Protein AF-A0A2E8C998-F1 (afdb_monomer_lite)

Sequence (65 aa):
MSVHHNTREYLESLIVHLRNNHGLRKRSLVMADREEGGYLFFLYQACNPQWILEFQFTPESPEEE

Radius of gyration: 12.56 Å; chains: 1; bounding box: 20×40×27 Å

pLDDT: mean 86.84, std 9.85, range [52.75, 96.12]

Secondary structure (DSSP, 8-state):
-EEEES-HHHHHHHHHHHHHHH---S----EE-SSSSSEEEE--S---THHHHS-----------

Foldseek 3Di:
DKDFDQDQVLVVVLCVQCCVPVVQPDPWDWDFDPPPTHIMTDRPDDDDVVSVVPDDDDPPPPPPD

Structure (mmCIF, N/CA/C/O backbone):
data_AF-A0A2E8C998-F1
#
_entry.id   AF-A0A2E8C998-F1
#
loop_
_atom_site.group_PDB
_atom_site.id
_atom_site.type_symbol
_atom_site.label_atom_id
_atom_site.label_alt_id
_atom_site.label_comp_id
_atom_site.label_asym_id
_atom_site.label_entity_id
_atom_site.label_seq_id
_atom_site.pdbx_PDB_ins_code
_atom_site.Cartn_x
_atom_site.Cartn_y
_atom_site.Cartn_z
_atom_site.occupancy
_atom_site.B_iso_or_equiv
_atom_site.auth_seq_id
_atom_site.auth_comp_id
_atom_site.auth_asym_id
_atom_site.auth_atom_id
_atom_site.pdbx_PDB_model_num
ATOM 1 N N . MET A 1 1 ? 0.245 9.813 -0.368 1.00 85.00 1 MET A N 1
ATOM 2 C CA . MET A 1 1 ? 1.463 8.976 -0.363 1.00 85.00 1 MET A CA 1
ATOM 3 C C . MET A 1 1 ? 1.235 7.828 -1.329 1.00 85.00 1 MET A C 1
ATOM 5 O O . MET A 1 1 ? 0.139 7.270 -1.301 1.00 85.00 1 MET A O 1
ATOM 9 N N . SER A 1 2 ? 2.201 7.521 -2.190 1.00 89.94 2 SER A N 1
ATOM 10 C CA . SER A 1 2 ? 2.212 6.310 -3.020 1.00 89.94 2 SER A CA 1
ATOM 11 C C . SER A 1 2 ? 3.205 5.299 -2.450 1.00 89.94 2 SER A C 1
ATOM 13 O O . SER A 1 2 ? 4.168 5.678 -1.783 1.00 89.94 2 SER A O 1
ATOM 15 N N . VAL A 1 3 ? 2.941 4.017 -2.683 1.00 91.38 3 VAL A N 1
ATOM 16 C CA . VAL A 1 3 ? 3.850 2.910 -2.362 1.00 91.38 3 VAL A CA 1
ATOM 17 C C . VAL A 1 3 ? 4.124 2.171 -3.662 1.00 91.38 3 VAL A C 1
ATOM 19 O O . VAL A 1 3 ? 3.168 1.797 -4.340 1.00 91.38 3 VAL A O 1
ATOM 22 N N . HIS A 1 4 ? 5.402 1.993 -3.995 1.00 94.50 4 HIS A N 1
ATOM 23 C CA . HIS A 1 4 ? 5.868 1.396 -5.246 1.00 94.50 4 HIS A CA 1
ATOM 24 C C . HIS A 1 4 ? 6.547 0.056 -4.955 1.00 94.50 4 HIS A C 1
ATOM 26 O O . HIS A 1 4 ? 7.229 -0.086 -3.937 1.00 94.50 4 HIS A O 1
ATOM 32 N N . HIS A 1 5 ? 6.346 -0.929 -5.828 1.00 94.06 5 HIS A N 1
ATOM 33 C CA . HIS A 1 5 ? 7.035 -2.216 -5.776 1.00 94.06 5 HIS A CA 1
ATOM 34 C C . HIS A 1 5 ? 7.006 -2.900 -7.150 1.00 94.06 5 HIS A C 1
ATOM 36 O O . HIS A 1 5 ? 6.074 -2.722 -7.933 1.00 94.06 5 HIS A O 1
ATOM 42 N N . ASN A 1 6 ? 8.000 -3.742 -7.431 1.00 93.69 6 ASN A N 1
ATOM 43 C CA . ASN A 1 6 ? 8.127 -4.415 -8.730 1.00 93.69 6 ASN A CA 1
ATOM 44 C C . ASN A 1 6 ? 7.074 -5.516 -8.947 1.00 93.69 6 ASN A C 1
ATOM 46 O O . ASN A 1 6 ? 6.723 -5.836 -10.078 1.00 93.69 6 ASN A O 1
ATOM 50 N N . THR A 1 7 ? 6.559 -6.078 -7.856 1.00 93.44 7 THR A N 1
ATOM 51 C CA . THR A 1 7 ? 5.615 -7.205 -7.841 1.00 93.44 7 THR A CA 1
ATOM 52 C C . THR A 1 7 ? 4.229 -6.738 -7.414 1.00 93.44 7 THR A C 1
ATOM 54 O O . THR A 1 7 ? 4.092 -6.091 -6.371 1.00 93.44 7 THR A O 1
ATOM 57 N N . ARG A 1 8 ? 3.198 -7.099 -8.186 1.00 93.75 8 ARG A N 1
ATOM 58 C CA . ARG A 1 8 ? 1.800 -6.744 -7.903 1.00 93.75 8 ARG A CA 1
ATOM 59 C C . ARG A 1 8 ? 1.297 -7.446 -6.643 1.00 93.75 8 ARG A C 1
ATOM 61 O O . ARG A 1 8 ? 0.681 -6.807 -5.794 1.00 93.75 8 ARG A O 1
ATOM 68 N N . GLU A 1 9 ? 1.610 -8.730 -6.509 1.00 93.62 9 GLU A N 1
ATOM 69 C CA . GLU A 1 9 ? 1.194 -9.605 -5.411 1.00 93.62 9 GLU A CA 1
ATOM 70 C C . GLU A 1 9 ? 1.670 -9.080 -4.052 1.00 93.62 9 GLU A C 1
ATOM 72 O O . GLU A 1 9 ? 0.922 -9.105 -3.073 1.00 93.62 9 GLU A O 1
ATOM 77 N N . TYR A 1 10 ? 2.884 -8.521 -4.007 1.00 93.88 10 TYR A N 1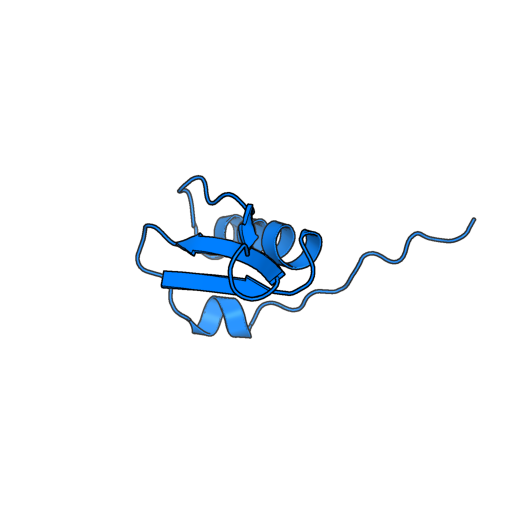
ATOM 78 C CA . TYR A 1 10 ? 3.421 -7.856 -2.820 1.00 93.88 10 TYR A CA 1
ATOM 79 C C . TYR A 1 10 ? 2.517 -6.705 -2.368 1.00 93.88 10 TYR A C 1
ATOM 81 O O . TYR A 1 10 ? 2.148 -6.615 -1.198 1.00 93.88 10 TYR A O 1
ATOM 89 N N . LEU A 1 11 ? 2.130 -5.826 -3.298 1.00 94.19 11 LEU A N 1
ATOM 90 C CA . LEU A 1 11 ? 1.315 -4.651 -2.990 1.00 94.19 11 LEU A CA 1
ATOM 91 C C . LEU A 1 11 ? -0.117 -5.027 -2.612 1.00 94.19 11 LEU A C 1
ATOM 93 O O . LEU A 1 11 ? -0.683 -4.422 -1.703 1.00 94.19 11 LEU A O 1
ATOM 97 N N . GLU A 1 12 ? -0.702 -6.024 -3.276 1.00 93.56 12 GLU A N 1
ATOM 98 C CA . GLU A 1 12 ? -2.025 -6.537 -2.911 1.00 93.56 12 GLU A CA 1
ATOM 99 C C . GLU A 1 12 ? -2.006 -7.149 -1.503 1.00 93.56 12 GLU A C 1
ATOM 101 O O . GLU A 1 12 ? -2.868 -6.828 -0.6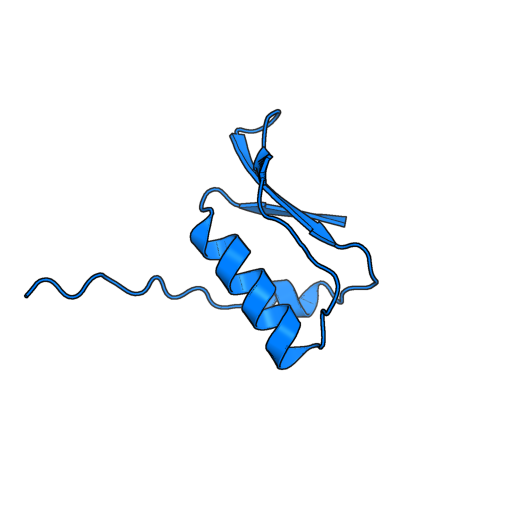79 1.00 93.56 12 GLU A O 1
ATOM 106 N N . SER A 1 13 ? -0.971 -7.929 -1.180 1.00 93.75 13 SER A N 1
ATOM 107 C CA . SER A 1 13 ? -0.773 -8.512 0.153 1.00 93.75 13 SER A CA 1
ATOM 108 C C . SER A 1 13 ? -0.553 -7.439 1.224 1.00 93.75 13 SER A C 1
ATOM 110 O O . SER A 1 13 ? -1.153 -7.503 2.299 1.00 93.75 13 SER A O 1
ATOM 112 N N . LEU A 1 14 ? 0.225 -6.397 0.915 1.00 93.25 14 LEU A N 1
ATOM 113 C CA . LEU A 1 14 ? 0.429 -5.250 1.800 1.00 93.25 14 LEU A CA 1
ATOM 114 C C . LEU A 1 14 ? -0.889 -4.508 2.077 1.00 93.25 14 LEU A C 1
ATOM 116 O O . LEU A 1 14 ? -1.179 -4.175 3.226 1.00 93.25 14 LEU A O 1
ATOM 120 N N . ILE A 1 15 ? -1.728 -4.278 1.060 1.00 92.44 15 ILE A N 1
ATOM 121 C CA . ILE A 1 15 ? -3.051 -3.654 1.247 1.00 92.44 15 ILE A CA 1
ATOM 122 C C . ILE A 1 15 ? -3.910 -4.491 2.201 1.00 92.44 15 ILE A C 1
ATOM 124 O O . ILE A 1 15 ? -4.561 -3.935 3.090 1.00 92.44 15 ILE A O 1
ATOM 128 N N . VAL A 1 16 ? -3.908 -5.817 2.043 1.00 91.62 16 VAL A N 1
ATOM 129 C CA . VAL A 1 16 ? -4.644 -6.730 2.929 1.00 91.62 16 VAL A CA 1
ATOM 130 C C . VAL A 1 16 ? -4.100 -6.663 4.356 1.00 91.62 16 VAL A C 1
ATOM 132 O O . VAL A 1 16 ? -4.892 -6.526 5.291 1.00 91.62 16 VAL A O 1
ATOM 135 N N . HIS A 1 17 ? -2.778 -6.685 4.534 1.00 92.25 17 HIS A N 1
ATOM 136 C CA . HIS A 1 17 ? -2.135 -6.554 5.841 1.00 92.25 17 HIS A CA 1
ATOM 137 C C . HIS A 1 17 ? -2.526 -5.244 6.540 1.00 92.25 17 HIS A C 1
ATOM 139 O O . HIS A 1 17 ? -2.992 -5.268 7.681 1.00 92.25 17 HIS A O 1
ATOM 145 N N . LEU A 1 18 ? -2.426 -4.109 5.840 1.00 91.69 18 LEU A N 1
ATOM 146 C CA . LEU A 1 18 ? -2.798 -2.793 6.368 1.00 91.69 18 LEU A CA 1
ATOM 147 C C . LEU A 1 18 ? -4.291 -2.711 6.708 1.00 91.69 18 LEU A C 1
ATOM 149 O O . LEU A 1 18 ? -4.679 -2.111 7.715 1.00 91.69 18 LEU A O 1
ATOM 153 N N . ARG A 1 19 ? -5.150 -3.322 5.887 1.00 91.00 19 ARG A N 1
ATOM 154 C CA . ARG A 1 19 ? -6.593 -3.379 6.139 1.00 91.00 19 ARG A CA 1
ATOM 155 C C . ARG A 1 19 ? -6.911 -4.180 7.397 1.00 91.00 19 ARG A C 1
ATOM 157 O O . ARG A 1 19 ? -7.710 -3.718 8.211 1.00 91.00 19 ARG A O 1
ATOM 164 N N . ASN A 1 20 ? -6.302 -5.353 7.539 1.00 91.69 20 ASN A N 1
ATOM 165 C CA . ASN A 1 20 ? -6.626 -6.306 8.596 1.00 91.69 20 ASN A CA 1
ATOM 166 C C . ASN A 1 20 ? -6.026 -5.900 9.951 1.00 91.69 20 ASN A C 1
ATOM 168 O O . ASN A 1 20 ? -6.715 -6.007 10.960 1.00 91.69 20 ASN A O 1
ATOM 172 N N . ASN A 1 21 ? -4.789 -5.393 9.976 1.00 91.44 21 ASN A N 1
ATOM 173 C CA . ASN A 1 21 ? -4.083 -5.068 11.223 1.00 91.44 21 ASN A CA 1
ATOM 174 C C . ASN A 1 21 ? -4.265 -3.611 11.666 1.00 91.44 21 ASN A C 1
ATOM 176 O O . ASN A 1 21 ? -4.306 -3.331 12.861 1.00 91.44 21 ASN A O 1
ATOM 180 N N . HIS A 1 22 ? -4.412 -2.678 10.720 1.00 90.31 22 HIS A N 1
ATOM 181 C CA . HIS A 1 22 ? -4.430 -1.238 11.015 1.00 90.31 22 HIS A CA 1
ATOM 182 C C . HIS A 1 22 ? -5.722 -0.537 10.579 1.00 90.31 22 HIS A C 1
ATOM 184 O O . HIS A 1 22 ? -5.836 0.685 10.665 1.00 90.31 22 HIS A O 1
ATOM 190 N N . GLY A 1 23 ? -6.725 -1.291 10.114 1.00 87.62 23 GLY A N 1
ATOM 191 C CA . GLY A 1 23 ? -8.040 -0.747 9.776 1.00 87.62 23 GLY A CA 1
ATOM 192 C C . GLY A 1 23 ? -8.044 0.127 8.521 1.00 87.62 23 GLY A C 1
ATOM 193 O O . GLY A 1 23 ? -8.907 0.999 8.373 1.00 87.62 23 GLY A O 1
ATOM 194 N N . LEU A 1 24 ? -7.104 -0.088 7.595 1.00 87.38 24 LEU A N 1
ATOM 195 C CA . LEU A 1 24 ? -7.039 0.657 6.342 1.00 87.38 24 LEU A CA 1
ATOM 196 C C . LEU A 1 24 ? -8.229 0.295 5.416 1.00 87.38 24 LEU A C 1
ATOM 198 O O . LEU A 1 24 ? -8.151 -0.623 4.609 1.00 87.38 24 LEU A O 1
ATOM 202 N N . ARG A 1 25 ? -9.368 0.993 5.553 1.00 78.81 25 ARG A N 1
ATOM 203 C CA . ARG A 1 25 ? -10.643 0.643 4.877 1.00 78.81 25 ARG A CA 1
ATOM 204 C C . ARG A 1 25 ? -10.858 1.238 3.482 1.00 78.81 25 ARG A C 1
ATOM 206 O O . ARG A 1 25 ? -11.763 0.796 2.774 1.00 78.81 25 ARG A O 1
ATOM 213 N N . LYS A 1 26 ? -10.104 2.267 3.086 1.00 77.31 26 LYS A N 1
ATOM 214 C CA . LYS A 1 26 ? -10.263 2.865 1.748 1.00 77.31 26 LYS A CA 1
ATOM 215 C C 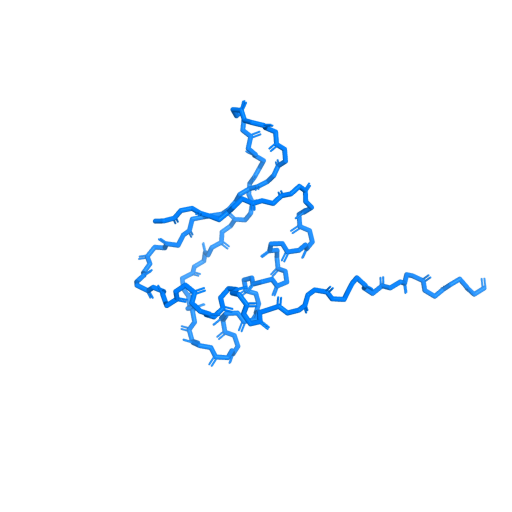. LYS A 1 26 ? -9.821 1.863 0.674 1.00 77.31 26 LYS A C 1
ATOM 217 O O . LYS A 1 26 ? -8.873 1.115 0.885 1.00 77.31 26 LYS A O 1
ATOM 222 N N . ARG A 1 27 ? -10.521 1.853 -0.467 1.00 76.81 27 ARG A N 1
ATOM 223 C CA . ARG A 1 27 ? -10.259 0.947 -1.599 1.00 76.81 27 ARG A CA 1
ATOM 224 C C . ARG A 1 27 ? -8.966 1.348 -2.320 1.00 76.81 27 ARG A C 1
ATOM 226 O O . ARG A 1 27 ? -9.017 1.982 -3.369 1.00 76.81 27 ARG A O 1
ATOM 233 N N . SER A 1 28 ? -7.818 1.033 -1.726 1.00 86.75 28 SER A N 1
ATOM 234 C CA . SER A 1 28 ? -6.528 1.102 -2.413 1.00 86.75 28 SER A CA 1
ATOM 235 C C . SER A 1 28 ? -6.543 0.129 -3.592 1.00 86.75 28 SER A C 1
ATOM 237 O O . SER A 1 28 ? -7.002 -1.004 -3.449 1.00 86.75 28 SER A O 1
ATOM 239 N N . LEU A 1 29 ? -6.066 0.576 -4.752 1.00 90.69 29 LEU A N 1
ATOM 240 C CA . LEU A 1 29 ? -5.997 -0.223 -5.973 1.00 90.69 29 LEU A CA 1
ATOM 241 C C . LEU A 1 29 ? -4.556 -0.246 -6.473 1.00 90.69 29 LEU A C 1
ATOM 243 O O . LEU A 1 29 ? -3.956 0.816 -6.644 1.00 90.69 29 LEU A O 1
ATOM 247 N N . VAL A 1 30 ? -4.035 -1.446 -6.732 1.00 94.38 30 VAL A N 1
ATOM 248 C CA . VAL A 1 30 ? -2.723 -1.624 -7.360 1.00 94.38 30 VAL A CA 1
ATOM 249 C C . VAL A 1 30 ? -2.839 -1.398 -8.865 1.00 94.38 30 VAL A C 1
ATOM 251 O O . VAL A 1 30 ? -3.623 -2.067 -9.549 1.00 94.38 30 VAL A O 1
ATOM 254 N N . MET A 1 31 ? -2.040 -0.473 -9.383 1.00 94.81 31 MET A N 1
ATOM 255 C CA . MET A 1 31 ? -1.954 -0.113 -10.798 1.00 94.81 31 MET A CA 1
ATOM 256 C C . MET A 1 31 ? -0.506 -0.197 -11.283 1.00 94.81 31 MET A C 1
ATOM 258 O O . MET A 1 31 ? 0.416 -0.116 -10.478 1.00 94.81 31 MET A O 1
ATOM 262 N N . ALA A 1 32 ? -0.308 -0.390 -12.586 1.00 95.19 32 ALA A N 1
ATOM 263 C CA . ALA A 1 32 ? 1.028 -0.366 -13.174 1.00 95.19 32 ALA A CA 1
ATOM 264 C C . ALA A 1 32 ? 1.610 1.053 -13.107 1.00 95.19 32 ALA A C 1
ATOM 266 O O . ALA A 1 32 ? 0.916 2.019 -13.447 1.00 95.19 32 ALA A O 1
ATOM 267 N N . ASP A 1 33 ? 2.866 1.157 -12.686 1.00 94.31 33 ASP A N 1
ATOM 268 C CA . ASP A 1 33 ? 3.622 2.403 -12.739 1.00 94.31 33 ASP A CA 1
ATOM 269 C C . ASP A 1 33 ? 4.052 2.660 -14.189 1.00 94.31 33 ASP A C 1
ATOM 271 O O . ASP A 1 33 ? 4.661 1.806 -14.837 1.00 94.31 33 ASP A O 1
ATOM 275 N N . ARG A 1 34 ? 3.668 3.820 -14.725 1.00 87.88 34 ARG A N 1
ATOM 276 C CA . ARG A 1 34 ? 3.932 4.194 -16.120 1.00 87.88 34 ARG A CA 1
ATOM 277 C C . ARG A 1 34 ? 5.223 4.990 -16.292 1.00 87.88 34 ARG A C 1
ATOM 279 O O . ARG A 1 34 ? 5.624 5.193 -17.434 1.00 87.88 34 ARG A O 1
ATOM 286 N N . GLU A 1 35 ? 5.825 5.461 -15.205 1.00 87.94 35 GLU A N 1
ATOM 287 C CA . GLU A 1 35 ? 7.027 6.296 -15.233 1.00 87.94 35 GLU A CA 1
ATOM 288 C C . GLU A 1 35 ? 8.276 5.449 -14.986 1.00 87.94 35 GLU A C 1
ATOM 290 O O . GLU A 1 35 ? 9.201 5.470 -15.796 1.00 87.94 35 GLU A O 1
ATOM 295 N N . GLU A 1 36 ? 8.279 4.658 -13.912 1.00 82.56 36 GLU A N 1
ATOM 296 C CA . GLU A 1 36 ? 9.456 3.882 -13.486 1.00 82.56 36 GLU A CA 1
ATOM 297 C C . GLU A 1 36 ? 9.342 2.380 -13.808 1.00 82.56 36 GLU A C 1
ATOM 299 O O . GLU A 1 36 ? 10.333 1.649 -13.774 1.00 82.56 36 GLU A O 1
ATOM 304 N N . GLY A 1 37 ? 8.144 1.918 -14.184 1.00 87.56 37 GLY A N 1
ATOM 305 C CA . GLY A 1 37 ? 7.827 0.498 -14.329 1.00 87.56 37 GLY A CA 1
ATOM 306 C C . GLY A 1 37 ? 7.501 -0.178 -12.990 1.00 87.56 37 GLY A C 1
ATOM 307 O O . GLY A 1 37 ? 7.669 0.389 -11.915 1.00 87.56 37 GLY A O 1
ATOM 308 N N . GLY A 1 38 ? 6.975 -1.405 -13.046 1.00 93.19 38 GLY A N 1
ATOM 309 C CA . GLY A 1 38 ? 6.453 -2.096 -11.861 1.00 93.19 38 GLY A CA 1
ATOM 310 C C . GLY A 1 38 ? 5.027 -1.663 -11.513 1.00 93.19 38 GLY A C 1
ATOM 311 O O . GLY A 1 38 ? 4.194 -1.450 -12.401 1.00 93.19 38 GLY A O 1
ATOM 312 N N . TYR A 1 39 ? 4.716 -1.576 -10.219 1.00 96.12 39 TYR A N 1
ATOM 313 C CA . TYR A 1 39 ? 3.371 -1.308 -9.719 1.00 96.12 39 TYR A CA 1
ATOM 314 C C . TYR A 1 39 ? 3.379 -0.324 -8.551 1.00 96.12 39 TYR A C 1
ATOM 316 O O . TYR A 1 39 ? 4.342 -0.228 -7.792 1.00 96.12 39 TYR A O 1
ATOM 324 N N . LEU A 1 40 ? 2.254 0.359 -8.364 1.00 94.94 40 LEU A N 1
ATOM 325 C CA . LEU A 1 40 ? 2.027 1.246 -7.233 1.00 94.94 40 LEU A CA 1
ATOM 326 C C . LEU A 1 40 ? 0.577 1.203 -6.757 1.00 94.94 40 LEU A C 1
ATOM 328 O O . LEU A 1 40 ? -0.337 0.828 -7.496 1.00 94.94 40 LEU A O 1
ATOM 332 N N . PHE A 1 41 ? 0.343 1.656 -5.530 1.00 94.12 41 PHE A N 1
ATOM 333 C CA . PHE A 1 41 ? -0.985 2.084 -5.090 1.00 94.12 41 PHE A CA 1
ATOM 334 C C . PHE A 1 41 ? -0.905 3.367 -4.264 1.00 94.12 41 PHE A 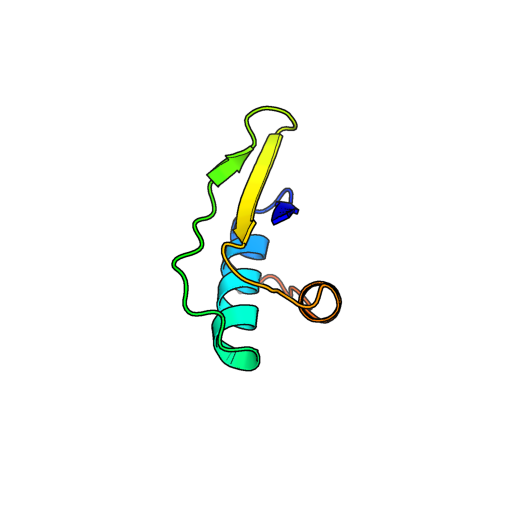C 1
ATOM 336 O O . PHE A 1 41 ? 0.136 3.717 -3.704 1.00 94.12 41 PHE A O 1
ATOM 343 N N . PHE A 1 42 ? -2.038 4.062 -4.155 1.00 91.38 42 PHE A N 1
ATOM 344 C CA . PHE A 1 42 ? -2.154 5.287 -3.367 1.00 91.38 42 PHE A CA 1
ATOM 345 C C . PHE A 1 42 ? -2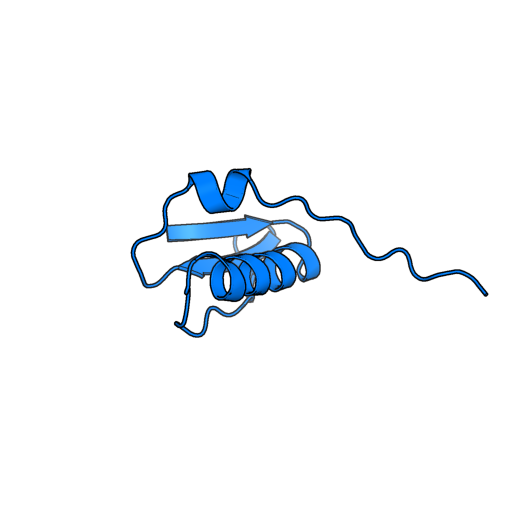.825 5.049 -2.016 1.00 91.38 42 PHE A C 1
ATOM 347 O O . PHE A 1 42 ? -3.869 4.403 -1.913 1.00 91.38 42 PHE A O 1
ATOM 354 N N . LEU A 1 43 ? -2.250 5.656 -0.979 1.00 88.75 43 LEU A N 1
ATOM 355 C CA . LEU A 1 43 ? -2.837 5.768 0.351 1.00 88.75 43 LEU A CA 1
ATOM 356 C C . LEU A 1 43 ? -3.602 7.092 0.461 1.00 88.75 43 LEU A C 1
ATOM 358 O O . LEU A 1 43 ? -3.016 8.176 0.437 1.00 88.75 43 LEU A O 1
ATOM 362 N N . TYR A 1 44 ? -4.924 6.989 0.607 1.00 85.88 44 TYR A N 1
ATOM 363 C CA . TYR A 1 44 ? -5.854 8.124 0.703 1.00 85.88 44 TYR A CA 1
ATOM 364 C C . TYR A 1 44 ? -6.144 8.578 2.144 1.00 85.88 44 TYR A C 1
ATOM 366 O O . TYR A 1 44 ? -7.061 9.372 2.376 1.00 85.88 44 TYR A O 1
ATOM 374 N N . GLN A 1 45 ? -5.457 8.013 3.131 1.00 84.88 45 GLN A N 1
ATOM 375 C CA . GLN A 1 45 ? -5.583 8.377 4.541 1.00 84.88 45 GLN A CA 1
ATOM 376 C C . GLN A 1 45 ? -4.214 8.347 5.212 1.00 84.88 45 GLN A C 1
ATOM 378 O O . GLN A 1 45 ? -3.266 7.800 4.647 1.00 84.88 45 GLN A O 1
ATOM 383 N N . ALA A 1 46 ? -4.127 8.935 6.405 1.00 85.19 46 ALA A N 1
ATOM 384 C CA . ALA A 1 46 ? -2.918 8.874 7.209 1.00 85.19 46 ALA A CA 1
ATOM 385 C C . ALA A 1 46 ? -2.534 7.407 7.458 1.00 85.19 46 ALA A C 1
ATOM 387 O O . ALA A 1 46 ? -3.366 6.594 7.860 1.00 85.19 46 ALA A O 1
ATOM 388 N N . CYS A 1 47 ? -1.278 7.083 7.181 1.00 86.19 47 CYS A N 1
ATOM 389 C CA . CYS A 1 47 ? -0.695 5.767 7.379 1.00 86.19 47 CYS A CA 1
ATOM 390 C C . CYS A 1 47 ? 0.625 5.972 8.108 1.00 86.19 47 CYS A C 1
ATOM 392 O O . CYS A 1 47 ? 1.410 6.834 7.706 1.00 86.19 47 CYS A O 1
ATOM 394 N N . ASN A 1 48 ? 0.870 5.205 9.168 1.00 89.69 48 ASN A N 1
ATOM 395 C CA . ASN A 1 48 ? 2.191 5.195 9.777 1.00 89.69 48 ASN A CA 1
ATOM 396 C C . ASN A 1 48 ? 3.134 4.421 8.838 1.00 89.69 48 ASN A C 1
ATOM 398 O O . ASN A 1 4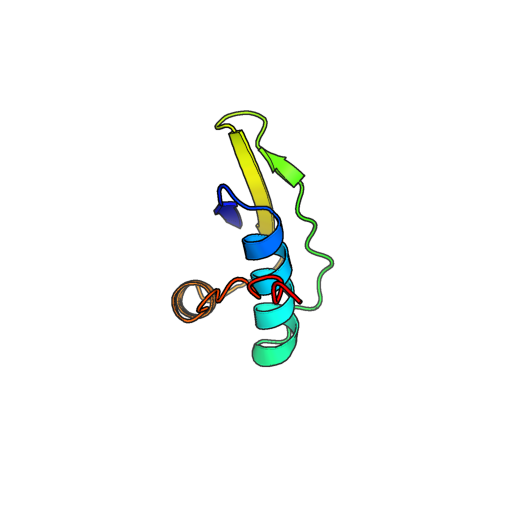8 ? 2.830 3.269 8.520 1.00 89.69 48 ASN A O 1
ATOM 402 N N . PRO A 1 49 ? 4.248 5.011 8.370 1.00 88.50 49 PRO A N 1
ATOM 403 C CA . PRO A 1 49 ? 5.182 4.312 7.489 1.00 88.50 49 PRO A CA 1
ATOM 404 C C . PRO A 1 49 ? 5.781 3.051 8.129 1.00 88.50 49 PRO A C 1
ATOM 406 O O . PRO A 1 49 ? 6.138 2.129 7.403 1.00 88.50 49 PRO A O 1
ATOM 409 N N . GLN A 1 50 ? 5.839 2.966 9.465 1.00 90.44 50 GLN A N 1
ATOM 410 C CA . GLN A 1 50 ? 6.315 1.770 10.172 1.00 90.44 50 GLN A CA 1
ATOM 411 C C . GLN A 1 50 ? 5.494 0.519 9.827 1.00 90.44 50 GLN A C 1
ATOM 413 O O . GLN A 1 50 ? 6.078 -0.536 9.629 1.00 90.44 50 GLN A O 1
ATOM 418 N N . TRP A 1 51 ? 4.178 0.641 9.619 1.00 90.81 51 TRP A N 1
ATOM 419 C CA . TRP A 1 51 ? 3.318 -0.499 9.261 1.00 90.81 51 TRP A CA 1
ATOM 420 C C . TRP A 1 51 ? 3.680 -1.130 7.913 1.00 90.81 51 TRP A C 1
ATOM 422 O O . TRP A 1 51 ? 3.412 -2.300 7.668 1.00 90.81 51 TRP A O 1
ATOM 432 N N . ILE A 1 52 ? 4.272 -0.341 7.012 1.00 89.75 52 ILE A N 1
ATOM 433 C CA . ILE A 1 52 ? 4.758 -0.828 5.719 1.00 89.75 52 ILE A CA 1
ATOM 434 C C . ILE A 1 52 ? 6.102 -1.541 5.904 1.00 89.75 52 ILE A C 1
ATOM 436 O O . ILE A 1 52 ? 6.350 -2.542 5.244 1.00 89.75 52 ILE A O 1
ATOM 440 N N . LEU A 1 53 ? 6.955 -1.038 6.802 1.00 88.44 53 LEU A N 1
ATOM 441 C CA . LEU A 1 53 ? 8.267 -1.620 7.105 1.00 88.44 53 LEU A CA 1
ATOM 442 C C . LEU A 1 53 ? 8.164 -2.935 7.894 1.00 88.44 53 LEU A C 1
ATOM 444 O O . LEU A 1 53 ? 9.025 -3.796 7.753 1.00 88.44 53 LEU A O 1
ATOM 448 N N . GLU A 1 54 ? 7.124 -3.092 8.713 1.00 88.81 54 GLU A N 1
ATOM 449 C CA . GLU A 1 54 ? 6.842 -4.318 9.474 1.00 88.81 54 GLU A CA 1
ATOM 450 C C . GLU A 1 54 ? 6.292 -5.454 8.597 1.00 88.81 54 GLU A C 1
ATOM 452 O O . GLU A 1 54 ? 6.340 -6.623 8.989 1.00 88.81 54 GLU A O 1
ATOM 457 N N . PHE A 1 55 ? 5.767 -5.132 7.411 1.00 90.19 55 PHE A N 1
ATOM 458 C CA . PHE A 1 55 ? 5.180 -6.115 6.513 1.00 90.19 55 PHE A CA 1
ATOM 459 C C . PHE A 1 55 ? 6.255 -7.038 5.929 1.00 90.19 55 PHE A C 1
ATOM 461 O O . PHE A 1 55 ? 7.111 -6.621 5.152 1.00 90.19 55 PHE A O 1
ATOM 468 N N . GLN A 1 56 ? 6.171 -8.323 6.270 1.00 86.56 56 GLN A N 1
ATOM 469 C CA . GLN A 1 56 ? 6.995 -9.365 5.669 1.00 86.56 56 GLN A CA 1
ATOM 470 C C . GLN A 1 56 ? 6.206 -10.066 4.571 1.00 86.56 56 GLN A C 1
ATOM 472 O O . GLN A 1 56 ? 5.207 -10.738 4.831 1.00 86.56 56 GLN A O 1
ATOM 477 N N . PHE A 1 57 ? 6.671 -9.921 3.335 1.00 86.62 57 PHE A N 1
ATOM 478 C CA . PHE A 1 57 ? 6.119 -10.660 2.215 1.00 86.62 57 PHE A CA 1
ATOM 479 C C . PHE A 1 57 ? 6.798 -12.021 2.118 1.00 86.62 57 PHE A C 1
ATOM 481 O O . PHE A 1 57 ? 7.978 -12.112 1.783 1.00 86.62 57 PHE A O 1
ATOM 488 N N . THR A 1 58 ? 6.039 -13.074 2.401 1.00 82.62 58 THR A N 1
ATOM 489 C CA . THR A 1 58 ? 6.419 -14.434 2.026 1.00 82.62 58 THR A CA 1
ATOM 490 C C . THR A 1 58 ? 5.608 -14.772 0.783 1.00 82.62 58 THR A C 1
ATOM 492 O O . THR A 1 58 ? 4.386 -14.877 0.902 1.00 82.62 58 THR A O 1
ATOM 495 N N . PRO A 1 59 ? 6.225 -14.862 -0.409 1.00 70.88 59 PRO A N 1
ATOM 496 C CA . PRO A 1 59 ? 5.514 -15.393 -1.558 1.00 70.88 59 PRO A CA 1
ATOM 497 C C . PRO A 1 59 ? 5.092 -16.817 -1.203 1.00 70.88 59 PRO A C 1
ATOM 499 O O . PRO A 1 59 ? 5.921 -17.617 -0.769 1.00 70.88 59 PRO A O 1
ATOM 502 N N . GLU A 1 60 ? 3.802 -17.111 -1.328 1.00 65.38 60 GLU A N 1
ATOM 503 C CA . GLU A 1 60 ? 3.317 -18.483 -1.254 1.00 65.38 60 GLU A CA 1
ATOM 504 C C . GLU A 1 60 ? 3.959 -19.202 -2.446 1.00 65.38 60 GLU A C 1
ATOM 506 O O . GLU A 1 60 ? 3.609 -18.946 -3.600 1.00 65.38 60 GLU A O 1
ATOM 511 N N . SER A 1 61 ? 5.017 -19.977 -2.188 1.00 63.41 61 SER A N 1
ATOM 512 C CA . SER A 1 61 ? 5.606 -20.826 -3.216 1.00 63.41 61 SER A CA 1
ATOM 513 C C . SER A 1 61 ? 4.489 -21.741 -3.705 1.00 63.41 61 SER A C 1
ATOM 515 O O . SER A 1 61 ? 3.896 -22.415 -2.861 1.00 63.41 61 SER A O 1
ATOM 517 N N . PRO A 1 62 ? 4.173 -21.774 -5.013 1.00 59.38 62 PRO A N 1
ATOM 518 C CA . PRO A 1 62 ? 3.289 -22.803 -5.521 1.00 59.38 62 PRO A CA 1
ATOM 519 C C . PRO A 1 62 ? 3.955 -24.134 -5.186 1.00 59.38 62 PRO A C 1
ATOM 521 O O . PRO A 1 62 ? 5.078 -24.403 -5.608 1.00 59.38 62 PRO A O 1
ATOM 524 N N . GLU A 1 63 ? 3.301 -24.894 -4.324 1.00 62.31 63 GLU A N 1
ATOM 525 C CA . GLU A 1 63 ? 3.694 -26.237 -3.940 1.00 62.31 63 GLU A CA 1
ATOM 526 C C . GLU A 1 63 ? 3.731 -27.049 -5.243 1.00 62.31 63 GLU A C 1
ATOM 528 O O . GLU A 1 63 ? 2.698 -27.259 -5.878 1.00 62.31 63 GLU A O 1
ATOM 533 N N . GLU A 1 64 ? 4.932 -27.382 -5.721 1.00 57.16 64 GLU A N 1
ATOM 534 C CA . GLU A 1 64 ? 5.114 -28.309 -6.837 1.00 57.16 64 GLU A CA 1
ATOM 535 C C . GLU A 1 64 ? 4.657 -29.694 -6.350 1.00 57.16 64 GLU A C 1
ATOM 537 O O . GLU A 1 64 ? 5.351 -30.327 -5.551 1.00 57.16 64 GLU A O 1
ATOM 542 N N . GLU A 1 65 ? 3.463 -30.118 -6.776 1.00 52.75 65 GLU A N 1
ATOM 543 C CA . GLU A 1 65 ? 2.909 -31.468 -6.572 1.00 52.75 65 GLU A CA 1
ATOM 544 C C . GLU A 1 65 ? 3.257 -32.401 -7.743 1.00 52.75 65 GLU A C 1
ATOM 546 O O . GLU A 1 65 ? 3.201 -31.947 -8.913 1.00 52.75 65 GLU A O 1
#